Protein AF-A0A9N8YWS7-F1 (afdb_monomer_lite)

Radius of gyration: 18.02 Å; chains: 1; bounding box: 41×29×46 Å

Secondary structure (DSSP, 8-state):
-HHHHHHHHHHHHHGGGTT-SSPPPPPHHHHHHHHHHHHHHHHHHHH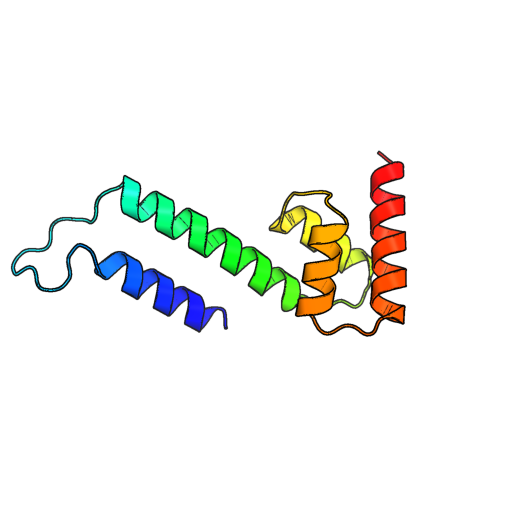HHS---SHHHHHHHHH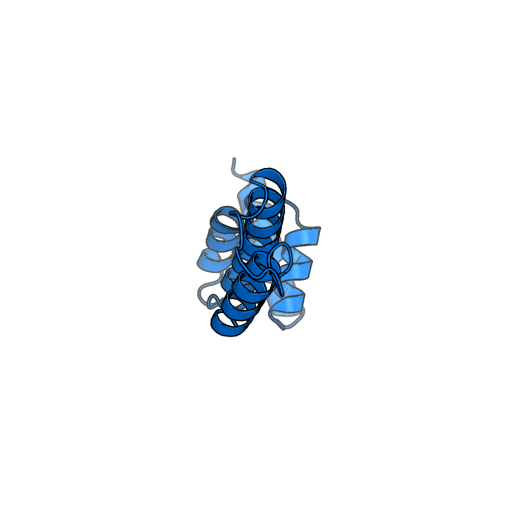HHT----HHHHHHHHHHHT--HHHHHHHHHHHHHHHHT-

Structure (mmCIF, N/CA/C/O backbone):
data_AF-A0A9N8YWS7-F1
#
_entry.id   AF-A0A9N8YWS7-F1
#
loop_
_atom_site.group_PDB
_atom_site.id
_atom_site.type_symbol
_atom_site.label_atom_id
_atom_site.label_alt_id
_atom_site.label_comp_id
_atom_site.label_asym_id
_atom_site.label_entity_id
_atom_site.label_seq_id
_atom_site.pdbx_PDB_ins_code
_atom_site.Cartn_x
_atom_site.Cartn_y
_atom_site.Cartn_z
_atom_site.occupancy
_atom_site.B_iso_or_equiv
_atom_site.auth_seq_id
_atom_site.auth_comp_id
_atom_site.auth_asym_id
_atom_site.auth_atom_id
_atom_site.pdbx_PDB_model_num
ATOM 1 N N . MET A 1 1 ? 7.038 -10.134 2.549 1.00 80.69 1 MET A N 1
ATOM 2 C CA . MET A 1 1 ? 6.157 -9.247 1.756 1.00 80.69 1 MET A CA 1
ATOM 3 C C . MET A 1 1 ? 6.847 -7.975 1.272 1.00 80.69 1 MET A C 1
ATOM 5 O O . MET A 1 1 ? 6.806 -7.720 0.077 1.00 80.69 1 MET A O 1
ATOM 9 N N . LEU A 1 2 ? 7.513 -7.179 2.128 1.00 88.12 2 LEU A N 1
ATOM 10 C CA . LEU A 1 2 ? 8.261 -5.997 1.645 1.00 88.12 2 LEU A CA 1
ATOM 11 C C . LEU A 1 2 ? 9.482 -6.356 0.773 1.00 88.12 2 LEU A C 1
ATOM 13 O O . LEU A 1 2 ? 9.793 -5.666 -0.191 1.00 88.12 2 LEU A O 1
ATOM 17 N N . LEU A 1 3 ? 10.152 -7.467 1.078 1.00 92.00 3 LEU A N 1
ATOM 18 C CA . LEU A 1 3 ? 11.229 -7.976 0.224 1.00 92.00 3 LEU A CA 1
ATOM 19 C C . LEU A 1 3 ? 10.701 -8.430 -1.144 1.00 92.00 3 LEU A C 1
ATOM 21 O O . LEU A 1 3 ? 11.334 -8.173 -2.162 1.00 92.00 3 LEU A O 1
ATOM 25 N N . ASP A 1 4 ? 9.511 -9.029 -1.170 1.00 92.94 4 ASP A N 1
ATOM 26 C CA . ASP A 1 4 ? 8.885 -9.511 -2.402 1.00 92.94 4 ASP A CA 1
ATOM 27 C C . ASP A 1 4 ? 8.512 -8.344 -3.329 1.00 92.94 4 ASP A C 1
ATOM 29 O O . ASP A 1 4 ? 8.786 -8.391 -4.527 1.00 92.94 4 ASP A O 1
ATOM 33 N N . ILE A 1 5 ? 7.959 -7.248 -2.786 1.00 93.88 5 ILE A N 1
ATOM 34 C CA . ILE A 1 5 ? 7.647 -6.060 -3.597 1.00 93.88 5 ILE A CA 1
ATOM 35 C C . ILE A 1 5 ? 8.913 -5.349 -4.090 1.00 93.88 5 ILE A C 1
ATOM 37 O O . ILE A 1 5 ? 8.926 -4.828 -5.205 1.00 93.88 5 ILE A O 1
ATOM 41 N N . HIS A 1 6 ? 9.994 -5.372 -3.306 1.00 93.88 6 HIS A N 1
ATOM 42 C CA . HIS A 1 6 ? 11.290 -4.876 -3.754 1.00 93.88 6 HIS A CA 1
ATOM 43 C C . HIS A 1 6 ? 11.830 -5.712 -4.922 1.00 93.88 6 HIS A C 1
ATOM 45 O O . HIS A 1 6 ? 12.238 -5.147 -5.934 1.00 93.88 6 HIS A O 1
ATOM 51 N N . ALA A 1 7 ? 11.777 -7.044 -4.824 1.00 95.00 7 ALA A N 1
ATOM 52 C CA . ALA A 1 7 ? 12.175 -7.930 -5.915 1.00 95.00 7 ALA A CA 1
ATOM 53 C C . ALA A 1 7 ? 11.359 -7.654 -7.190 1.00 95.00 7 ALA A C 1
ATOM 55 O O . ALA A 1 7 ? 11.937 -7.461 -8.257 1.00 95.00 7 ALA A O 1
ATOM 56 N N . LEU A 1 8 ? 10.032 -7.518 -7.068 1.00 95.25 8 LEU A N 1
ATOM 57 C CA . LEU A 1 8 ? 9.156 -7.161 -8.190 1.00 95.25 8 LEU A CA 1
ATOM 58 C C . LEU A 1 8 ? 9.512 -5.806 -8.807 1.00 95.25 8 LEU A C 1
ATOM 60 O O . LEU A 1 8 ? 9.578 -5.689 -10.029 1.00 95.25 8 LEU A O 1
ATOM 64 N N . LYS A 1 9 ? 9.758 -4.782 -7.983 1.00 95.69 9 LYS A N 1
ATOM 65 C CA . LYS A 1 9 ? 10.183 -3.458 -8.453 1.00 95.69 9 LYS A CA 1
ATOM 66 C C . LYS A 1 9 ? 11.447 -3.560 -9.298 1.00 95.69 9 LYS A C 1
ATOM 68 O O . LYS A 1 9 ? 11.479 -2.995 -10.388 1.00 95.69 9 LYS A O 1
ATOM 73 N N . THR A 1 10 ? 12.460 -4.265 -8.802 1.00 94.56 10 THR A N 1
ATOM 74 C CA . THR A 1 10 ? 13.730 -4.453 -9.508 1.00 94.56 10 THR A CA 1
ATOM 75 C C . THR A 1 10 ? 13.510 -5.162 -10.839 1.00 94.56 10 THR A C 1
ATOM 77 O O . THR A 1 10 ? 13.883 -4.616 -11.873 1.00 94.56 10 THR A O 1
ATOM 80 N N . SER A 1 11 ? 12.795 -6.290 -10.847 1.00 94.31 11 SER A N 1
ATOM 81 C CA . SER A 1 11 ? 12.517 -7.029 -12.084 1.00 94.31 11 SER A CA 1
ATOM 82 C C . SER A 1 11 ? 11.751 -6.194 -13.113 1.00 94.31 11 SER A C 1
ATOM 84 O O . SER A 1 11 ? 12.078 -6.227 -14.294 1.00 94.31 11 SER A O 1
ATOM 86 N N . ILE A 1 12 ? 10.758 -5.403 -12.692 1.00 95.31 12 ILE A N 1
ATOM 87 C CA . ILE A 1 12 ? 10.005 -4.522 -13.601 1.00 95.31 12 ILE A CA 1
ATOM 88 C C . ILE A 1 12 ? 10.905 -3.410 -14.161 1.00 95.31 12 ILE A C 1
ATOM 90 O O . ILE A 1 12 ? 10.776 -3.062 -15.333 1.00 95.31 12 ILE A O 1
ATOM 94 N N . LEU A 1 13 ? 11.813 -2.848 -13.357 1.00 94.50 13 LEU A N 1
ATOM 95 C CA . LEU A 1 13 ? 12.751 -1.811 -13.807 1.00 94.50 13 LEU A CA 1
ATOM 96 C C . LEU A 1 13 ? 13.798 -2.334 -14.798 1.00 94.50 13 LEU A C 1
ATOM 98 O O . LEU A 1 13 ? 14.274 -1.555 -15.621 1.00 94.50 13 LEU A O 1
ATOM 102 N N . GLU A 1 14 ? 14.115 -3.625 -14.747 1.00 92.50 14 GLU A N 1
ATOM 103 C CA . GLU A 1 14 ? 15.040 -4.295 -15.669 1.00 92.50 14 GLU A CA 1
ATOM 104 C C . GLU A 1 14 ? 14.384 -4.685 -17.005 1.00 92.50 14 GLU A C 1
ATOM 106 O O . GLU A 1 14 ? 15.081 -4.796 -18.015 1.00 92.50 14 GLU A O 1
ATOM 111 N N . MET A 1 15 ? 13.052 -4.840 -17.054 1.00 93.06 15 MET A N 1
ATOM 112 C CA . MET A 1 15 ? 12.324 -5.260 -18.266 1.00 93.06 15 MET A CA 1
ATOM 113 C C . MET A 1 15 ? 12.644 -4.445 -19.535 1.00 93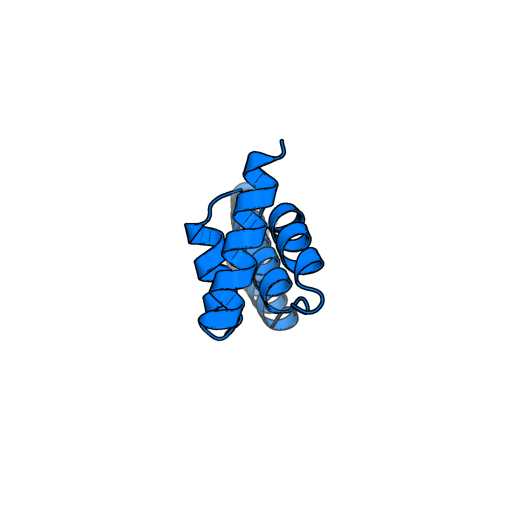.06 15 MET A C 1
ATOM 115 O O . MET A 1 15 ? 12.834 -5.067 -20.578 1.00 93.06 15 MET A O 1
ATOM 119 N N . PRO A 1 16 ? 12.729 -3.097 -19.517 1.00 91.50 16 PRO A N 1
ATOM 120 C CA . PRO A 1 16 ? 12.967 -2.314 -20.736 1.00 91.50 16 PRO A CA 1
ATOM 121 C C . PRO A 1 16 ? 14.331 -2.560 -21.386 1.00 91.50 16 PRO A C 1
ATOM 123 O O . PRO A 1 16 ? 14.511 -2.258 -22.563 1.00 91.50 16 PRO A O 1
ATOM 126 N N . THR A 1 17 ? 15.293 -3.058 -20.612 1.00 90.19 17 THR A N 1
ATOM 127 C CA . THR A 1 17 ? 16.689 -3.243 -21.028 1.00 90.19 17 THR A CA 1
ATOM 128 C C . THR A 1 17 ? 17.083 -4.717 -21.072 1.00 90.19 17 THR A C 1
ATOM 130 O O . THR A 1 17 ? 18.238 -5.053 -21.334 1.00 90.19 17 THR A O 1
ATOM 133 N N . MET A 1 18 ? 16.135 -5.610 -20.783 1.00 90.94 18 MET A N 1
ATOM 134 C CA . MET A 1 18 ? 16.363 -7.043 -20.693 1.00 90.94 18 MET A CA 1
ATOM 135 C C . MET A 1 18 ? 16.738 -7.606 -22.069 1.00 90.94 18 MET A C 1
ATOM 137 O O . MET A 1 18 ? 16.021 -7.414 -23.047 1.00 90.94 18 MET A O 1
ATOM 141 N N . GLY A 1 19 ? 17.873 -8.306 -22.145 1.00 86.75 19 GLY A N 1
ATOM 142 C CA . GLY A 1 19 ? 18.363 -8.909 -23.390 1.00 86.75 19 GLY A CA 1
ATOM 143 C C . GLY A 1 19 ? 19.091 -7.952 -24.342 1.00 86.75 19 GLY A C 1
ATOM 144 O O . GLY A 1 19 ? 19.420 -8.355 -25.454 1.00 86.75 19 GLY A O 1
ATOM 145 N N . MET A 1 20 ? 19.367 -6.709 -23.933 1.00 90.44 20 MET A N 1
ATOM 146 C CA . MET A 1 20 ? 20.223 -5.795 -24.696 1.00 90.44 20 MET A CA 1
ATOM 147 C C . MET A 1 20 ? 21.705 -6.094 -24.435 1.00 90.44 20 MET A C 1
ATOM 149 O O . MET A 1 20 ? 22.126 -6.153 -23.284 1.00 90.44 20 MET A O 1
ATOM 153 N N . GLU A 1 21 ? 22.513 -6.215 -25.493 1.00 85.75 21 GLU A N 1
ATOM 154 C CA . GLU A 1 21 ? 23.972 -6.405 -25.375 1.00 85.75 21 GLU A CA 1
ATOM 155 C C . GLU A 1 21 ? 24.680 -5.187 -24.758 1.00 85.75 21 GLU A C 1
ATOM 157 O O . GLU A 1 21 ? 25.696 -5.330 -24.082 1.00 85.75 21 GLU A O 1
ATOM 162 N N . ASN A 1 22 ? 24.124 -3.987 -24.959 1.00 86.19 22 ASN A N 1
ATOM 163 C CA . ASN A 1 22 ? 24.592 -2.749 -24.344 1.00 86.19 22 ASN A CA 1
ATOM 164 C C . ASN A 1 22 ? 23.389 -1.942 -23.816 1.00 86.19 22 ASN A C 1
ATOM 166 O O . ASN A 1 22 ? 22.825 -1.124 -24.551 1.00 86.19 22 ASN A O 1
ATOM 170 N N . PRO A 1 23 ? 22.923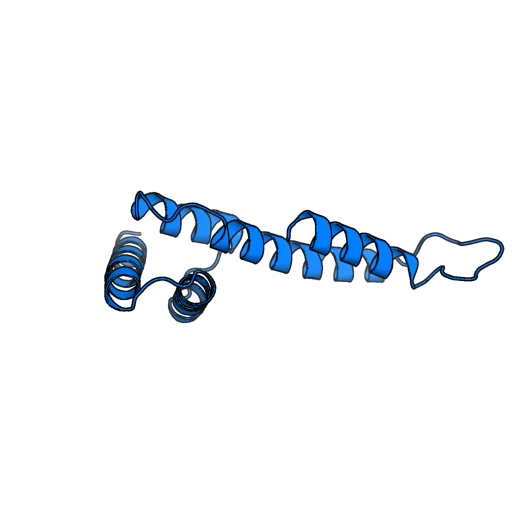 -2.218 -22.585 1.00 82.88 23 PRO A N 1
ATOM 171 C CA . PRO A 1 23 ? 21.695 -1.640 -22.062 1.00 82.88 23 PRO A CA 1
ATOM 172 C C . PRO A 1 23 ? 21.858 -0.140 -21.791 1.00 82.88 23 PRO A C 1
ATOM 174 O O . PRO A 1 23 ? 22.644 0.287 -20.945 1.00 82.88 23 PRO A O 1
ATOM 177 N N . ALA A 1 24 ? 21.069 0.672 -22.493 1.00 86.75 24 ALA A N 1
ATOM 178 C CA . ALA A 1 24 ? 20.863 2.071 -22.134 1.00 86.75 24 ALA A CA 1
ATOM 179 C C . ALA A 1 24 ? 19.982 2.162 -20.873 1.00 86.75 24 ALA A C 1
ATOM 181 O O . ALA A 1 24 ? 19.176 1.265 -20.636 1.00 86.75 24 ALA A O 1
ATOM 182 N N . PRO A 1 25 ? 20.072 3.230 -20.061 1.00 86.81 25 PRO A N 1
ATOM 183 C CA . PRO A 1 25 ? 19.197 3.383 -18.903 1.00 86.81 25 PRO A CA 1
ATOM 184 C C . PRO A 1 25 ? 17.712 3.401 -19.316 1.00 86.81 25 PRO A C 1
ATOM 186 O O . PRO A 1 25 ? 17.371 3.984 -20.352 1.00 86.81 25 PRO A O 1
ATOM 189 N N . PRO A 1 26 ? 16.810 2.812 -18.506 1.00 89.50 26 PRO A N 1
ATOM 190 C CA . PRO A 1 26 ? 15.391 2.771 -18.825 1.00 89.50 26 PRO A CA 1
ATOM 191 C C . PRO A 1 26 ? 14.803 4.189 -18.921 1.00 89.50 26 PRO A C 1
ATOM 193 O O . PRO A 1 26 ? 15.244 5.098 -18.204 1.00 89.50 26 PRO A O 1
ATOM 196 N N . PRO A 1 27 ? 13.772 4.401 -19.762 1.00 93.44 27 PRO A N 1
ATOM 197 C CA . PRO A 1 27 ? 13.146 5.707 -19.915 1.00 93.44 27 PRO A CA 1
ATOM 198 C C . PRO A 1 27 ? 12.698 6.289 -18.571 1.00 93.44 27 PRO A C 1
ATOM 200 O O . PRO A 1 27 ? 12.022 5.629 -17.781 1.00 93.44 27 PRO A O 1
ATOM 203 N N . THR A 1 28 ? 13.002 7.563 -18.321 1.00 94.75 28 THR A N 1
ATOM 204 C CA . THR A 1 28 ? 12.680 8.218 -17.040 1.00 94.75 28 THR A CA 1
ATOM 205 C C . THR A 1 28 ? 11.183 8.184 -16.721 1.00 94.75 28 THR A C 1
ATOM 207 O O . THR A 1 28 ? 10.800 8.017 -15.563 1.00 94.75 28 THR A O 1
ATOM 210 N N . THR A 1 29 ? 10.325 8.292 -17.738 1.00 95.75 29 THR A N 1
ATOM 211 C CA . THR A 1 29 ? 8.866 8.158 -17.610 1.00 95.75 29 THR A CA 1
ATOM 212 C C . THR A 1 29 ? 8.462 6.776 -17.105 1.00 95.75 29 THR A C 1
ATOM 214 O O . THR A 1 29 ? 7.623 6.682 -16.210 1.00 95.75 29 THR A O 1
ATOM 217 N N . PHE A 1 30 ? 9.091 5.715 -17.620 1.00 95.81 30 PHE A N 1
ATOM 218 C CA . PHE A 1 30 ? 8.837 4.342 -17.185 1.00 95.81 30 PHE A CA 1
ATOM 219 C C . PHE A 1 30 ? 9.203 4.176 -15.708 1.00 95.81 30 PHE A C 1
ATOM 221 O O . PHE A 1 30 ? 8.351 3.827 -14.890 1.00 95.81 30 PHE A O 1
ATOM 228 N N . THR A 1 31 ? 10.426 4.561 -15.335 1.00 96.19 31 THR A N 1
ATOM 229 C CA . THR A 1 31 ? 10.905 4.500 -13.947 1.00 96.19 31 THR A CA 1
ATOM 230 C C . THR A 1 31 ? 10.009 5.295 -12.992 1.00 96.19 31 THR A C 1
ATOM 232 O O . THR A 1 31 ? 9.718 4.836 -11.887 1.00 96.19 31 THR A O 1
ATOM 235 N N . LYS A 1 32 ? 9.506 6.468 -13.402 1.00 97.44 32 LYS A N 1
ATOM 236 C CA . LYS A 1 32 ? 8.558 7.268 -12.604 1.00 97.44 32 LYS A CA 1
ATOM 237 C C . LYS A 1 32 ? 7.229 6.545 -12.370 1.00 97.44 32 LYS A C 1
ATOM 239 O O . LYS A 1 32 ? 6.733 6.562 -11.245 1.00 97.44 32 LYS A O 1
ATOM 244 N N . ILE A 1 33 ? 6.658 5.915 -13.398 1.00 97.06 33 ILE A N 1
ATOM 245 C CA . ILE A 1 33 ? 5.392 5.172 -13.286 1.00 97.06 33 ILE A CA 1
ATOM 246 C C . ILE A 1 33 ? 5.559 3.976 -12.347 1.00 97.06 33 ILE A C 1
ATOM 248 O O . ILE A 1 33 ? 4.758 3.818 -11.424 1.00 97.06 33 ILE A O 1
ATOM 252 N N . VAL A 1 34 ? 6.623 3.188 -12.529 1.00 97.00 34 VAL A N 1
ATOM 253 C CA . VAL A 1 34 ? 6.915 2.019 -11.685 1.00 97.00 34 VAL A CA 1
ATOM 254 C C . VAL A 1 34 ? 7.107 2.442 -10.232 1.00 97.00 34 VAL A C 1
ATOM 256 O O . VAL A 1 34 ? 6.440 1.910 -9.350 1.00 97.00 34 VAL A O 1
ATOM 259 N N . ASN A 1 35 ? 7.936 3.457 -9.969 1.00 96.38 35 ASN A N 1
ATOM 260 C CA . ASN A 1 35 ? 8.149 3.962 -8.610 1.00 96.38 35 ASN A CA 1
ATOM 261 C C . ASN A 1 35 ? 6.853 4.457 -7.958 1.00 96.38 35 ASN A C 1
ATOM 263 O O . ASN A 1 35 ? 6.609 4.164 -6.790 1.00 96.38 35 ASN A O 1
ATOM 267 N N . LYS A 1 36 ? 6.001 5.170 -8.704 1.00 96.31 36 LYS A N 1
ATOM 268 C CA . LYS A 1 36 ? 4.711 5.649 -8.192 1.00 96.31 36 LYS A CA 1
ATOM 269 C C . LYS A 1 36 ? 3.765 4.493 -7.861 1.00 96.31 36 LYS A C 1
ATOM 271 O O . LYS A 1 36 ? 3.085 4.545 -6.841 1.00 96.31 36 LYS A O 1
ATOM 276 N N . GLY A 1 37 ? 3.698 3.476 -8.720 1.00 95.50 37 GLY A N 1
ATOM 277 C CA . GLY A 1 37 ? 2.868 2.290 -8.501 1.00 95.50 37 GLY A CA 1
ATOM 278 C C . GLY A 1 37 ? 3.344 1.474 -7.302 1.00 95.50 37 GLY A C 1
ATOM 279 O O . GLY A 1 37 ? 2.561 1.214 -6.390 1.00 95.50 37 GLY A O 1
ATOM 280 N N . ILE A 1 38 ? 4.638 1.148 -7.264 1.00 96.19 38 ILE A N 1
ATOM 281 C CA . ILE A 1 38 ? 5.249 0.391 -6.166 1.00 96.19 38 ILE A CA 1
ATOM 282 C C . ILE A 1 38 ? 5.113 1.138 -4.840 1.00 96.19 38 ILE A C 1
ATOM 284 O O . ILE A 1 38 ? 4.701 0.526 -3.863 1.00 96.19 38 ILE A O 1
ATOM 288 N N . GLY A 1 39 ? 5.346 2.453 -4.806 1.00 95.19 39 GLY A N 1
ATOM 289 C CA . GLY A 1 39 ? 5.226 3.236 -3.573 1.00 95.19 39 GLY A CA 1
ATOM 290 C C . GLY A 1 39 ? 3.829 3.171 -2.946 1.00 95.19 39 GLY A C 1
ATOM 291 O O . GLY A 1 39 ? 3.704 3.079 -1.727 1.00 95.19 39 GLY A O 1
ATOM 292 N N . LYS A 1 40 ? 2.767 3.136 -3.765 1.00 93.56 40 LYS A N 1
ATOM 293 C CA . LYS A 1 40 ? 1.393 2.933 -3.269 1.00 93.56 40 LYS A CA 1
ATOM 294 C C . LYS A 1 40 ? 1.197 1.542 -2.668 1.00 93.56 40 LYS A C 1
ATOM 296 O O . LYS A 1 40 ? 0.571 1.414 -1.621 1.00 93.56 40 LYS A O 1
ATOM 301 N N . ILE A 1 41 ? 1.735 0.511 -3.317 1.00 94.75 41 ILE A N 1
ATOM 302 C CA . ILE A 1 41 ? 1.662 -0.870 -2.823 1.00 94.75 41 ILE A CA 1
ATOM 303 C C . ILE A 1 41 ? 2.450 -0.999 -1.515 1.00 94.75 41 ILE A C 1
ATOM 305 O O . ILE A 1 41 ? 1.950 -1.576 -0.555 1.00 94.75 41 ILE A O 1
ATOM 309 N N . GLU A 1 42 ? 3.644 -0.410 -1.438 1.00 94.38 42 GLU A N 1
ATOM 310 C CA . GLU A 1 42 ? 4.454 -0.364 -0.219 1.00 94.38 42 GLU A CA 1
ATOM 311 C C . GLU A 1 42 ? 3.731 0.349 0.924 1.00 94.38 42 GLU A C 1
ATOM 313 O O . GLU A 1 42 ? 3.791 -0.127 2.055 1.00 94.38 42 GLU A O 1
ATOM 318 N N . ALA A 1 43 ? 3.038 1.459 0.655 1.00 93.88 43 ALA A N 1
ATOM 319 C CA . ALA A 1 43 ? 2.254 2.168 1.665 1.00 93.88 43 ALA A CA 1
ATOM 320 C C . ALA A 1 43 ? 1.128 1.287 2.232 1.00 93.88 43 ALA A C 1
ATOM 322 O O . ALA A 1 43 ? 1.000 1.173 3.449 1.00 93.88 43 ALA A O 1
ATOM 323 N N . ILE A 1 44 ? 0.377 0.595 1.367 1.00 94.31 44 ILE A N 1
ATOM 324 C CA . ILE A 1 44 ? -0.673 -0.350 1.784 1.00 94.31 44 ILE A CA 1
ATOM 325 C C . ILE A 1 44 ? -0.075 -1.514 2.580 1.00 94.31 44 ILE A C 1
ATOM 327 O O . ILE A 1 44 ? -0.582 -1.850 3.648 1.00 94.31 44 ILE A O 1
ATOM 331 N N . LEU A 1 45 ? 1.021 -2.110 2.099 1.00 94.25 45 LEU A N 1
ATOM 332 C CA . LEU A 1 45 ? 1.700 -3.209 2.789 1.00 94.25 45 LEU A CA 1
ATOM 333 C C . LEU A 1 45 ? 2.194 -2.782 4.172 1.00 94.25 45 LEU A C 1
ATOM 335 O O . LEU A 1 45 ? 1.989 -3.506 5.139 1.00 94.25 45 LEU A O 1
ATOM 339 N N . LYS A 1 46 ? 2.810 -1.602 4.290 1.00 92.88 46 LYS A N 1
ATOM 340 C CA . LYS A 1 46 ? 3.206 -1.046 5.590 1.00 92.88 46 LYS A CA 1
ATOM 341 C C . LYS A 1 46 ? 1.991 -0.900 6.497 1.00 92.88 46 LYS A C 1
ATOM 343 O O . LYS A 1 46 ? 2.032 -1.375 7.622 1.00 92.88 46 LYS A O 1
ATOM 348 N N . MET A 1 47 ? 0.901 -0.340 5.979 1.00 93.31 47 MET A N 1
ATOM 349 C CA . MET A 1 47 ? -0.320 -0.093 6.740 1.00 93.31 47 MET A CA 1
ATOM 350 C C . MET A 1 47 ? -0.940 -1.370 7.329 1.00 93.31 47 MET A C 1
ATOM 352 O O . MET A 1 47 ? -1.296 -1.396 8.506 1.00 93.31 47 MET A O 1
ATOM 356 N N . ILE A 1 48 ? -1.042 -2.450 6.548 1.00 92.00 48 ILE A N 1
ATOM 357 C CA . ILE A 1 48 ? -1.608 -3.719 7.044 1.00 92.00 48 ILE A CA 1
ATOM 358 C C . ILE A 1 48 ? -0.665 -4.439 8.024 1.00 92.00 48 ILE A C 1
ATOM 360 O O . ILE A 1 48 ? -1.131 -5.163 8.907 1.00 92.00 48 ILE A O 1
ATOM 364 N N . LEU A 1 49 ? 0.651 -4.225 7.894 1.00 89.94 49 LEU A N 1
ATOM 365 C CA . LEU A 1 49 ? 1.674 -4.804 8.770 1.00 89.94 49 LEU A CA 1
ATOM 366 C C . LEU A 1 49 ? 1.831 -4.041 10.092 1.00 89.94 49 LEU A C 1
ATOM 368 O O . LEU A 1 49 ? 2.287 -4.630 11.072 1.00 89.94 49 LEU A O 1
ATOM 372 N N . THR A 1 50 ? 1.447 -2.763 10.145 1.00 88.56 50 THR A N 1
ATOM 373 C CA . THR A 1 50 ? 1.459 -1.969 11.379 1.00 88.56 50 THR A CA 1
ATOM 374 C C . THR A 1 50 ? 0.555 -2.618 12.440 1.00 88.56 50 THR A C 1
ATOM 376 O O . THR A 1 50 ? -0.559 -3.054 12.122 1.00 88.56 50 THR A O 1
ATOM 379 N N . PRO A 1 51 ? 0.989 -2.724 13.708 1.00 84.69 51 PRO A N 1
ATOM 380 C CA . PRO A 1 51 ? 0.118 -3.140 14.805 1.00 84.69 51 PRO A CA 1
ATOM 381 C C . PRO A 1 51 ? -1.134 -2.256 14.892 1.00 84.69 51 PRO A C 1
ATOM 383 O O . PRO A 1 51 ? -1.082 -1.067 14.607 1.00 84.69 51 PRO A O 1
ATOM 386 N N . HIS A 1 52 ? -2.271 -2.848 15.253 1.00 79.44 52 HIS A N 1
ATOM 387 C CA . HIS A 1 52 ? -3.543 -2.125 15.408 1.00 79.44 52 HIS A CA 1
ATOM 388 C C . HIS A 1 52 ? -3.876 -1.823 16.875 1.00 79.44 52 HIS A C 1
ATOM 390 O O . HIS A 1 52 ? -4.933 -1.275 17.158 1.00 79.44 52 HIS A O 1
ATOM 396 N N . ASP A 1 53 ? -2.971 -2.197 17.780 1.00 77.31 53 ASP A N 1
ATOM 397 C CA . ASP A 1 53 ? -3.034 -1.926 19.208 1.00 77.31 53 ASP A CA 1
ATOM 398 C C . ASP A 1 53 ? -1.825 -1.036 19.563 1.00 77.31 53 ASP A C 1
ATOM 400 O O . ASP A 1 53 ? -0.686 -1.462 19.319 1.00 77.31 53 ASP A O 1
ATOM 404 N N . PRO A 1 54 ? -2.027 0.205 20.044 1.00 80.19 54 PRO A N 1
ATOM 405 C CA . PRO A 1 54 ? -3.314 0.842 20.343 1.00 80.19 54 PRO A CA 1
ATOM 406 C C . PRO A 1 54 ? -4.092 1.313 19.087 1.00 80.19 54 PRO A C 1
ATOM 408 O O . PRO A 1 54 ? -3.467 1.671 18.079 1.00 80.19 54 PRO A O 1
ATOM 411 N N . PRO A 1 55 ? -5.441 1.368 19.143 1.00 72.56 55 PRO A N 1
ATOM 412 C CA . PRO A 1 55 ? -6.315 1.781 18.033 1.00 72.56 55 PRO A CA 1
ATOM 413 C C . PRO A 1 55 ? -5.980 3.158 17.447 1.00 72.56 55 PRO A C 1
ATOM 415 O O . PRO A 1 55 ? -5.998 3.349 16.227 1.00 72.56 55 PRO A O 1
ATOM 418 N N . GLU A 1 56 ? -5.606 4.108 18.306 1.00 73.62 56 GLU A N 1
ATOM 419 C CA . GLU A 1 56 ? -5.314 5.495 17.934 1.00 73.62 56 GLU A CA 1
ATOM 420 C C . GLU A 1 56 ? -4.145 5.591 16.948 1.00 73.62 56 GLU A C 1
ATOM 422 O O . GLU A 1 56 ? -4.156 6.426 16.039 1.00 73.62 56 GLU A O 1
ATOM 427 N N . GLY A 1 57 ? -3.162 4.696 17.081 1.00 81.00 57 GLY A N 1
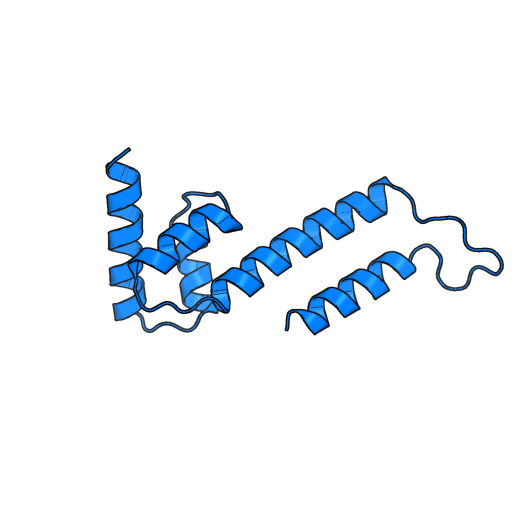ATOM 428 C CA . GLY A 1 57 ? -1.998 4.657 16.203 1.00 81.00 57 GLY A CA 1
ATOM 429 C C . GLY A 1 57 ? -2.348 4.230 14.778 1.00 81.00 57 GLY A C 1
ATOM 430 O O . GLY A 1 57 ? -1.660 4.615 13.832 1.00 81.00 57 GLY A O 1
ATOM 431 N N . LEU A 1 58 ? -3.422 3.464 14.577 1.00 85.94 58 LEU A N 1
ATOM 432 C CA . LEU A 1 58 ? -3.776 2.956 13.253 1.00 85.94 58 LEU A CA 1
ATOM 433 C C . LEU A 1 58 ? -4.311 4.073 12.347 1.00 85.94 58 LEU A C 1
ATOM 435 O O . LEU A 1 58 ? -3.866 4.212 11.207 1.00 85.94 58 LEU A O 1
ATOM 439 N N . SER A 1 59 ? -5.212 4.907 12.861 1.00 87.38 59 SER A N 1
ATOM 440 C CA . SER A 1 59 ? -5.773 6.043 12.119 1.00 87.38 59 SER A CA 1
ATOM 441 C C . SER A 1 59 ? -4.697 7.066 11.737 1.00 87.38 59 SER A C 1
ATOM 443 O O . SER A 1 59 ? -4.702 7.595 10.625 1.00 87.38 59 SER A O 1
ATOM 445 N N . GLU A 1 60 ? -3.719 7.302 12.615 1.00 87.19 60 GLU A N 1
ATOM 446 C CA . GLU A 1 60 ? -2.586 8.201 12.343 1.00 87.19 60 GLU A CA 1
ATOM 447 C C . GLU A 1 60 ? -1.679 7.658 11.251 1.00 87.19 60 GLU A C 1
ATOM 449 O O . GLU A 1 60 ? -1.337 8.375 10.309 1.00 87.19 60 GLU A O 1
ATOM 454 N N . ASN A 1 61 ? -1.338 6.373 11.338 1.00 90.75 61 ASN A N 1
ATOM 455 C CA . ASN A 1 61 ? -0.529 5.714 10.323 1.00 90.75 61 ASN A CA 1
ATOM 456 C C . ASN A 1 61 ? -1.233 5.688 8.962 1.00 90.75 61 ASN A C 1
ATOM 458 O O . ASN A 1 61 ? -0.570 5.861 7.940 1.00 90.75 61 ASN A O 1
ATOM 462 N N . TYR A 1 62 ? -2.561 5.541 8.931 1.00 91.88 62 TYR A N 1
ATOM 463 C CA . TYR A 1 62 ? -3.326 5.609 7.687 1.00 91.88 62 TYR A CA 1
ATOM 464 C C . TYR A 1 62 ? -3.209 6.984 7.027 1.00 91.88 62 TYR A C 1
ATOM 466 O O . TYR A 1 62 ? -2.847 7.075 5.853 1.00 91.88 62 TYR A O 1
ATOM 474 N N . ILE A 1 63 ? -3.442 8.060 7.782 1.00 90.44 63 ILE A N 1
ATOM 475 C CA . ILE A 1 63 ? -3.332 9.431 7.265 1.00 90.44 63 ILE A CA 1
ATOM 476 C C . ILE A 1 63 ? -1.890 9.728 6.834 1.00 90.44 63 ILE A C 1
ATOM 478 O O . ILE A 1 63 ? -1.677 10.365 5.807 1.00 90.44 63 ILE A O 1
ATOM 482 N N . LEU A 1 64 ? -0.891 9.237 7.569 1.00 91.19 64 LEU A N 1
ATOM 483 C CA . LEU A 1 64 ? 0.517 9.448 7.238 1.00 91.19 64 LEU A CA 1
ATOM 484 C C . LEU A 1 64 ? 0.950 8.713 5.958 1.00 91.19 64 LEU A C 1
ATOM 486 O O . LEU A 1 64 ? 1.700 9.268 5.157 1.00 91.19 64 LEU A O 1
ATOM 490 N N . LEU A 1 65 ? 0.521 7.461 5.776 1.00 91.62 65 LEU A N 1
ATOM 491 C CA . LEU A 1 65 ? 0.984 6.597 4.683 1.00 91.62 65 LEU A CA 1
ATOM 492 C C . LEU A 1 65 ? 0.122 6.703 3.421 1.00 91.62 65 LEU A C 1
ATOM 494 O O . LEU A 1 65 ? 0.661 6.693 2.314 1.00 91.62 65 LEU A O 1
ATOM 498 N N . ILE A 1 66 ? -1.202 6.760 3.578 1.00 91.88 66 ILE A N 1
ATOM 499 C CA . ILE A 1 66 ? -2.167 6.790 2.469 1.00 91.88 66 ILE A CA 1
ATOM 500 C C . ILE A 1 66 ? -2.539 8.232 2.115 1.00 91.88 66 ILE A C 1
ATOM 502 O O . ILE A 1 66 ? -2.650 8.557 0.932 1.00 91.88 66 ILE A O 1
ATOM 506 N N . GLY A 1 67 ? -2.671 9.110 3.114 1.00 88.00 67 GLY A N 1
ATOM 507 C CA . GLY A 1 67 ? -2.866 10.547 2.894 1.00 88.00 67 GLY A CA 1
ATOM 508 C C . GLY A 1 67 ? -4.263 10.954 2.432 1.00 88.00 67 GLY A C 1
ATOM 509 O O . GLY A 1 67 ? -4.455 12.112 2.068 1.00 88.00 67 GLY A O 1
ATOM 510 N N . ASP A 1 68 ? -5.231 10.035 2.435 1.00 88.75 68 ASP A N 1
ATOM 511 C CA . ASP A 1 68 ? -6.636 10.353 2.186 1.00 88.75 68 ASP A CA 1
ATOM 512 C C . ASP A 1 68 ? -7.471 10.258 3.473 1.00 88.75 68 ASP A C 1
ATOM 514 O O . ASP A 1 68 ? -7.024 9.732 4.492 1.00 88.75 68 ASP A O 1
ATOM 518 N N . LYS A 1 69 ? -8.686 10.810 3.422 1.00 86.31 69 LYS A N 1
ATOM 519 C CA . LYS A 1 69 ? -9.679 10.728 4.501 1.00 86.31 69 LYS A CA 1
ATOM 520 C C . LYS A 1 69 ? -10.918 9.923 4.092 1.00 86.31 69 LYS A C 1
ATOM 522 O O . LYS A 1 69 ? -12.037 10.204 4.504 1.00 86.31 69 LYS A O 1
ATOM 527 N N . ASN A 1 70 ? -10.750 8.950 3.200 1.00 91.06 70 ASN A N 1
ATOM 528 C CA . ASN A 1 70 ? -11.873 8.212 2.638 1.00 91.06 70 ASN A CA 1
ATOM 529 C C . ASN A 1 70 ? -12.217 6.988 3.503 1.00 91.06 70 ASN A C 1
ATOM 531 O O . ASN A 1 70 ? -11.461 6.019 3.550 1.00 91.06 70 ASN A O 1
ATOM 535 N N . ILE A 1 71 ? -13.397 7.001 4.130 1.00 91.44 71 ILE A N 1
ATOM 536 C CA . ILE A 1 71 ? -13.866 5.915 5.011 1.00 91.44 71 ILE A CA 1
ATOM 537 C C . ILE A 1 71 ? -13.925 4.565 4.282 1.00 91.44 71 ILE A C 1
ATOM 539 O O . ILE A 1 71 ? -13.548 3.543 4.847 1.00 91.44 71 ILE A O 1
ATOM 543 N N . THR A 1 72 ? -14.353 4.536 3.017 1.00 93.88 72 THR A N 1
ATOM 544 C CA . THR A 1 72 ? -14.416 3.296 2.227 1.00 93.88 72 THR A CA 1
ATOM 545 C C . THR A 1 72 ? -13.026 2.717 1.954 1.00 93.88 72 THR A C 1
ATOM 547 O O . THR A 1 72 ? -12.854 1.499 1.953 1.00 93.88 72 THR A O 1
ATOM 550 N N . ASN A 1 73 ? -12.014 3.557 1.728 1.00 93.38 73 ASN A N 1
ATOM 551 C CA . ASN A 1 73 ? -10.630 3.102 1.580 1.00 93.38 73 ASN A CA 1
ATOM 552 C C . ASN A 1 73 ? -10.061 2.615 2.915 1.00 93.38 73 ASN A C 1
ATOM 554 O O . ASN A 1 73 ? -9.414 1.567 2.946 1.00 93.38 73 ASN A O 1
ATOM 558 N N . PHE A 1 74 ? -10.363 3.311 4.011 1.00 93.94 74 PHE A N 1
ATOM 559 C CA . PHE A 1 74 ? -9.975 2.878 5.349 1.00 93.94 74 PHE A CA 1
ATOM 560 C C . PHE A 1 74 ? -10.578 1.509 5.690 1.00 93.94 74 PHE A C 1
ATOM 562 O O . PHE A 1 74 ? -9.844 0.597 6.057 1.00 93.94 74 PHE A O 1
ATOM 569 N N . GLN A 1 75 ? -11.876 1.305 5.443 1.00 94.25 75 GLN A N 1
ATOM 570 C CA . GLN A 1 75 ? -12.552 0.008 5.593 1.00 94.25 75 GLN A CA 1
ATOM 571 C C . GLN A 1 75 ? -11.837 -1.113 4.834 1.00 94.25 75 GLN A C 1
ATOM 573 O O . GLN A 1 75 ? -11.524 -2.145 5.423 1.00 94.25 75 GLN A O 1
ATOM 578 N N . LYS A 1 76 ? -11.486 -0.892 3.560 1.00 95.00 76 LYS A N 1
ATOM 579 C CA . LYS A 1 76 ? -10.728 -1.872 2.763 1.00 95.00 76 LYS A CA 1
ATOM 580 C C . LYS A 1 76 ? -9.373 -2.210 3.387 1.00 95.00 76 LYS A C 1
ATOM 582 O O . LYS A 1 76 ? -8.956 -3.362 3.338 1.00 95.00 76 LYS A O 1
ATOM 587 N N . ILE A 1 77 ? -8.676 -1.239 3.979 1.00 94.81 77 ILE A N 1
ATOM 588 C CA . ILE A 1 77 ? -7.425 -1.501 4.707 1.00 94.81 77 ILE A CA 1
ATOM 589 C C . ILE A 1 77 ? -7.675 -2.382 5.934 1.00 94.81 77 ILE A C 1
ATOM 591 O O . ILE A 1 77 ? -6.913 -3.321 6.158 1.00 94.81 77 ILE A O 1
ATOM 595 N N . LEU A 1 78 ? -8.731 -2.122 6.709 1.00 93.94 78 LEU A N 1
ATOM 596 C CA . LEU A 1 78 ? -9.067 -2.933 7.885 1.00 93.94 78 LEU A CA 1
ATOM 597 C C . LEU A 1 78 ? -9.463 -4.369 7.502 1.00 93.94 78 LEU A C 1
ATOM 599 O O . LEU A 1 78 ? -9.068 -5.320 8.180 1.00 93.94 78 LEU A O 1
ATOM 603 N N . GLU A 1 79 ? -10.188 -4.531 6.393 1.00 94.31 79 GLU A N 1
ATOM 604 C CA . GLU A 1 79 ? -10.515 -5.835 5.806 1.00 94.31 79 GLU A CA 1
ATOM 605 C C . GLU A 1 79 ? -9.256 -6.584 5.362 1.00 94.31 79 GLU A C 1
ATOM 607 O O . GLU A 1 79 ? -9.073 -7.744 5.727 1.00 94.31 79 GLU A O 1
ATOM 612 N N . LEU A 1 80 ? -8.348 -5.915 4.642 1.00 94.06 80 LEU A N 1
ATOM 613 C CA . LEU A 1 80 ? -7.060 -6.489 4.231 1.00 94.06 80 LEU A CA 1
ATOM 614 C C . LEU A 1 80 ? -6.180 -6.862 5.426 1.00 94.06 80 LEU A C 1
ATOM 616 O O . LEU A 1 80 ? -5.398 -7.809 5.346 1.00 94.06 80 LEU A O 1
ATOM 620 N N . LYS A 1 81 ? -6.309 -6.135 6.538 1.00 91.50 81 LYS A N 1
ATOM 621 C CA . LYS A 1 81 ? -5.630 -6.443 7.797 1.00 91.50 81 LYS A CA 1
ATOM 622 C C . LYS A 1 81 ? -6.210 -7.678 8.500 1.00 91.50 81 LYS A C 1
ATOM 624 O O . LYS A 1 81 ? -5.527 -8.271 9.331 1.00 91.50 81 LYS A O 1
ATOM 629 N N . GLY A 1 82 ? -7.440 -8.075 8.170 1.00 91.88 82 GLY A N 1
ATOM 630 C CA . GLY A 1 82 ? -8.107 -9.250 8.732 1.00 91.88 82 GLY A CA 1
ATOM 631 C C . GLY A 1 82 ? -8.749 -9.026 10.104 1.00 91.88 82 GLY A C 1
ATOM 632 O O . GLY A 1 82 ? -8.926 -9.987 10.852 1.00 91.88 82 GLY A O 1
ATOM 633 N N . LEU A 1 83 ? -9.088 -7.780 10.455 1.00 91.38 83 LEU A N 1
ATOM 634 C CA . LEU A 1 83 ? -9.743 -7.465 11.732 1.00 91.38 83 LEU A CA 1
ATOM 635 C C . LEU A 1 83 ? -11.188 -7.976 11.772 1.00 91.38 83 LEU A C 1
ATOM 637 O O . LEU A 1 83 ? -11.860 -8.052 10.738 1.00 91.38 83 LEU A O 1
ATOM 641 N N . ARG A 1 84 ? -11.710 -8.289 12.962 1.00 92.44 84 ARG A N 1
ATOM 642 C CA . ARG A 1 84 ? -13.114 -8.703 13.123 1.00 92.44 84 ARG A CA 1
ATOM 643 C C . ARG A 1 84 ? -14.043 -7.507 12.946 1.00 92.44 84 ARG A C 1
ATOM 645 O O . ARG A 1 84 ? -13.686 -6.385 13.282 1.00 92.44 84 ARG A O 1
ATOM 652 N N . ARG A 1 85 ? -15.285 -7.755 12.514 1.00 90.56 85 ARG A N 1
ATOM 653 C CA . ARG A 1 85 ? -16.296 -6.699 12.291 1.00 90.56 85 ARG A CA 1
ATOM 654 C C . ARG A 1 85 ? -16.441 -5.720 13.462 1.00 90.56 85 ARG A C 1
ATOM 656 O O . ARG A 1 85 ? -16.496 -4.521 13.227 1.00 90.56 85 ARG A O 1
ATOM 663 N N . ASN A 1 86 ? -16.456 -6.220 14.699 1.00 89.31 86 ASN A N 1
ATOM 664 C CA . ASN A 1 86 ? -16.596 -5.367 15.883 1.00 89.31 86 ASN A CA 1
ATOM 665 C C . ASN A 1 86 ? -15.398 -4.416 16.056 1.00 89.31 86 ASN A C 1
ATOM 667 O O . ASN A 1 86 ? -15.590 -3.245 16.357 1.00 89.31 86 ASN A O 1
ATOM 671 N N . GLU A 1 87 ? -14.176 -4.906 15.828 1.00 88.94 87 GLU A N 1
ATOM 672 C CA . GLU A 1 87 ? -12.944 -4.106 15.909 1.00 88.94 87 GLU A CA 1
ATOM 673 C C . GLU A 1 87 ? -12.891 -3.078 14.773 1.00 88.94 87 GLU A C 1
ATOM 675 O O . GLU A 1 87 ? -12.535 -1.922 14.987 1.00 88.94 87 GLU A O 1
ATOM 680 N N . GLN A 1 88 ? -13.308 -3.480 13.566 1.00 92.00 88 GLN A N 1
ATOM 681 C CA . GLN A 1 88 ? -13.403 -2.568 12.428 1.00 92.00 88 GLN A CA 1
ATOM 682 C C . GLN A 1 88 ? -14.359 -1.411 12.721 1.00 92.00 88 GLN A C 1
ATOM 684 O O . GLN A 1 88 ? -14.021 -0.262 12.455 1.00 92.00 88 GLN A O 1
ATOM 689 N N . GLN A 1 89 ? -15.534 -1.703 13.283 1.00 91.81 89 GLN A N 1
ATOM 690 C CA . GLN A 1 89 ? -16.548 -0.691 13.563 1.00 91.81 89 GLN A CA 1
ATOM 691 C C . GLN A 1 89 ? -16.053 0.356 14.567 1.00 91.81 89 GLN A C 1
ATOM 693 O O . GLN A 1 89 ? -16.189 1.547 14.303 1.00 91.81 89 GLN A O 1
ATOM 698 N N . GLN A 1 90 ? -15.377 -0.074 15.637 1.00 89.88 90 GLN A N 1
ATOM 699 C CA . GLN A 1 90 ? -14.758 0.839 16.606 1.00 89.88 90 GLN A CA 1
ATOM 700 C C . GLN A 1 90 ? -13.717 1.762 15.953 1.00 89.88 90 GLN A C 1
ATOM 702 O O . GLN A 1 90 ? -13.720 2.968 16.186 1.00 89.88 90 GLN A O 1
ATOM 707 N N . LEU A 1 91 ? -12.849 1.217 15.096 1.00 90.19 91 LEU A N 1
ATOM 708 C CA . LEU A 1 91 ? -11.820 1.997 14.400 1.00 90.19 91 LEU A CA 1
ATOM 709 C C . LEU A 1 91 ? -12.413 2.986 13.388 1.00 90.19 91 LEU A C 1
ATOM 711 O O . LEU A 1 91 ? -11.899 4.090 13.233 1.00 90.19 91 LEU A O 1
ATOM 715 N N . ILE A 1 92 ? -13.491 2.606 12.699 1.00 92.06 92 ILE A N 1
ATOM 716 C CA . ILE A 1 92 ? -14.194 3.479 11.748 1.00 92.06 92 ILE A CA 1
ATOM 717 C C . ILE A 1 92 ? -14.846 4.654 12.478 1.00 92.06 92 ILE A C 1
ATOM 719 O O . ILE A 1 92 ? -14.714 5.788 12.021 1.00 92.06 92 ILE A O 1
ATOM 723 N N . GLU A 1 93 ? -15.502 4.402 13.611 1.00 89.88 93 GLU A N 1
ATOM 724 C CA . GLU A 1 93 ? -16.109 5.451 14.439 1.00 89.88 93 GLU A CA 1
ATOM 725 C C . GLU A 1 93 ? -15.046 6.440 14.942 1.00 89.88 93 GLU A C 1
ATOM 727 O O . GLU A 1 93 ? -15.224 7.652 14.824 1.00 89.88 93 GLU A O 1
ATOM 732 N N . GLN A 1 94 ? -13.894 5.945 15.411 1.00 87.19 94 GLN A N 1
ATOM 733 C CA . GLN A 1 94 ? -12.762 6.797 15.799 1.00 87.19 94 GLN A CA 1
ATOM 734 C C . GLN A 1 94 ? -12.201 7.610 14.624 1.00 87.19 94 GLN A C 1
ATOM 736 O O . GLN A 1 94 ? -11.831 8.774 14.786 1.00 87.19 94 GLN A O 1
ATOM 741 N N . PHE A 1 95 ? -12.110 7.006 13.437 1.00 89.06 95 PHE A N 1
ATOM 742 C CA . PHE A 1 95 ? -11.629 7.686 12.235 1.00 89.06 95 PHE A CA 1
ATOM 743 C C . PHE A 1 95 ? -12.569 8.821 11.803 1.00 89.06 95 PHE A C 1
ATOM 745 O O . PHE A 1 95 ? -12.090 9.879 11.405 1.00 89.06 95 PHE A O 1
ATOM 752 N N . GLN A 1 96 ? -13.886 8.623 11.929 1.00 88.06 96 GLN A N 1
ATOM 753 C CA . GLN A 1 96 ? -14.907 9.640 11.653 1.00 88.06 96 GLN A CA 1
ATOM 754 C C . GLN A 1 96 ? -14.855 10.796 12.654 1.00 88.06 96 GLN A C 1
ATOM 756 O O . GLN A 1 96 ? -14.757 11.944 12.235 1.00 88.06 96 GLN A O 1
ATOM 761 N N . GLN A 1 97 ? -14.821 10.502 13.959 1.00 84.75 97 GLN A N 1
ATOM 762 C CA . GLN A 1 97 ? -14.737 11.537 15.001 1.00 84.75 97 GLN A CA 1
ATOM 763 C C . GLN A 1 97 ? -13.532 12.465 14.797 1.00 84.75 97 GLN A C 1
ATOM 765 O O . GLN A 1 97 ? -13.639 13.677 14.955 1.00 84.75 97 GLN A O 1
ATOM 770 N N . ARG A 1 98 ? -12.388 11.912 14.377 1.00 76.81 98 ARG A N 1
ATOM 771 C CA . ARG A 1 98 ? -11.187 12.703 14.067 1.00 76.81 98 ARG A CA 1
ATOM 772 C C . ARG A 1 98 ? -11.305 13.563 12.810 1.00 76.81 98 ARG A C 1
ATOM 774 O O . ARG A 1 98 ? -10.545 14.524 12.682 1.00 76.81 98 ARG A O 1
ATOM 781 N N . ASP A 1 99 ? -12.154 13.193 11.854 1.00 70.56 99 ASP A N 1
ATOM 782 C CA . ASP A 1 99 ? -12.405 14.036 10.683 1.00 70.56 99 ASP A CA 1
ATOM 783 C C . ASP A 1 99 ? -13.276 15.239 11.054 1.00 70.56 99 ASP A C 1
ATOM 785 O O . ASP A 1 99 ? -12.993 16.341 10.597 1.00 70.56 99 ASP A O 1
ATOM 789 N N . ASP A 1 100 ? -14.247 15.035 11.948 1.00 63.53 100 ASP A N 1
ATOM 790 C CA . ASP A 1 100 ? -15.180 16.068 12.412 1.00 63.53 100 ASP A CA 1
ATOM 791 C C . ASP A 1 100 ? -14.529 17.111 13.352 1.00 63.53 100 ASP A C 1
ATOM 793 O O . ASP A 1 100 ? -15.004 18.241 13.451 1.00 63.53 100 ASP A O 1
ATOM 797 N N . GLU A 1 101 ? -13.435 16.764 14.043 1.00 59.56 101 GLU A N 1
ATOM 798 C CA . GLU A 1 101 ? -12.726 17.649 14.989 1.00 59.56 101 GLU A CA 1
ATOM 799 C C . GLU A 1 101 ? -11.777 18.685 14.336 1.00 59.56 101 GLU A C 1
ATOM 801 O O . GLU A 1 101 ? -11.129 19.456 15.052 1.00 59.56 101 GLU A O 1
ATOM 806 N N . LYS A 1 102 ? -11.668 18.743 13.000 1.00 52.34 102 LYS A N 1
ATOM 807 C CA . LYS A 1 102 ? -10.790 19.685 12.271 1.00 52.34 102 LYS A CA 1
ATOM 808 C C . LYS A 1 102 ? -11.523 20.528 11.238 1.00 52.34 102 LYS A C 1
ATOM 810 O O . LYS A 1 102 ? -11.198 21.735 11.181 1.00 52.34 102 LYS A O 1
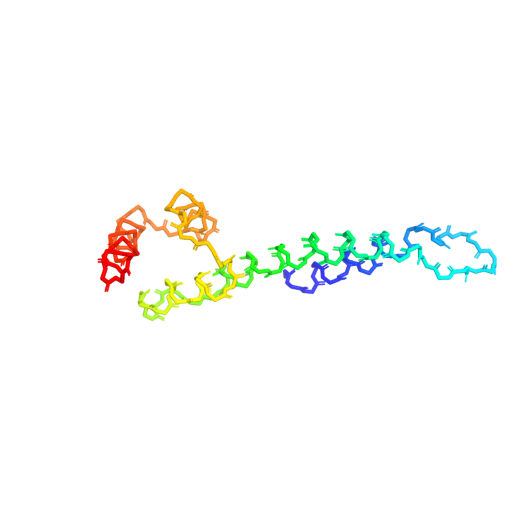#

pLDDT: mean 89.53, std 7.64, range [52.34, 97.44]

Foldseek 3Di:
DLVVLVVVLVVQLCVVQPPPPDGDHPDPVSNVVSCVVSLLVVLLVVLLVDDCPVVVVSLVSCCVRVVDLDLVVLLVSCVVNVDDPVSSVVSSVVSVVVVVVD

InterPro domains:
  IPR031745 Vps53, C-terminal [PF16854] (1-83)
  IPR038260 Vps53, C-terminal domain superfamily [G3DSA:1.10.357.110] (1-102)
  IPR039766 Vacuolar protein sorting-associated protein 53 [PTHR12820] (1-100)

Sequence (102 aa):
MLLDIHALKTSILEMPTMGMENPAPPPTTFTKIVNKGIGKIEAILKMILTPHDPPEGLSENYILLIGDKNITNFQKILELKGLRRNEQQQLIEQFQQRDDEK

Organism: Funneliformis mosseae (NCBI:txid27381)